Protein AF-A0A2N6SN66-F1 (afdb_monomer)

Radius of gyration: 23.88 Å; Cα contacts (8 Å, |Δi|>4): 93; chains: 1; bounding box: 49×27×64 Å

InterPro domains:
  IPR009057 Homedomain-like superfamily [SSF46689] (3-111)
  IPR025246 Transposase IS30-like HTH domain [PF13936] (2-44)
  IPR051917 Transposase/Integrase Enzymes [PTHR10948] (1-121)

Solvent-accessible surface area (backbone atoms only — not comparable to full-atom values): 7690 Å² total; per-residue (Å²): 134,84,90,76,79,81,51,69,68,54,33,46,52,49,30,55,43,48,74,74,66,50,51,51,60,57,50,11,62,77,72,74,48,57,44,68,55,42,52,52,54,62,63,65,50,97,57,99,60,76,52,37,64,61,43,46,51,52,53,51,50,58,51,70,70,56,76,81,79,74,92,73,46,74,68,58,46,53,55,51,49,54,40,30,73,71,54,40,44,52,59,53,49,21,68,74,78,27,64,95,76,53,55,37,67,55,53,54,51,31,42,79,70,61,72,43,88,69,65,71,86,38,55,73,74,86,127

Structure (mmCIF, N/CA/C/O backbone):
data_AF-A0A2N6SN66-F1
#
_entry.id   AF-A0A2N6SN66-F1
#
loop_
_atom_site.group_PDB
_atom_site.id
_atom_site.type_symbol
_atom_site.label_atom_id
_atom_site.label_alt_id
_atom_site.label_comp_id
_atom_site.label_asym_id
_atom_site.label_entity_id
_atom_site.label_seq_id
_atom_site.pdbx_PDB_ins_code
_atom_site.Cartn_x
_atom_site.Cartn_y
_atom_site.Cartn_z
_atom_site.occupancy
_atom_site.B_iso_or_equiv
_atom_site.auth_seq_id
_atom_site.auth_comp_id
_atom_site.au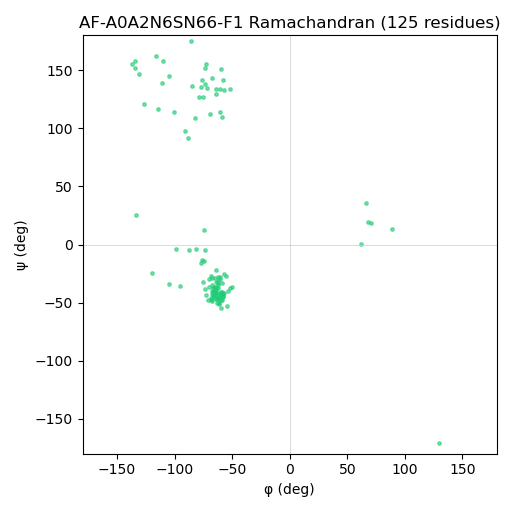th_asym_id
_atom_site.auth_atom_id
_atom_site.pdbx_PDB_model_num
ATOM 1 N N . MET A 1 1 ? -17.007 -17.243 2.094 1.00 54.69 1 MET A N 1
ATOM 2 C CA . MET A 1 1 ? -17.133 -15.811 2.455 1.00 54.69 1 MET A CA 1
ATOM 3 C C . MET A 1 1 ? -16.221 -14.998 1.554 1.00 54.69 1 MET A C 1
ATOM 5 O O . MET A 1 1 ? -15.039 -15.305 1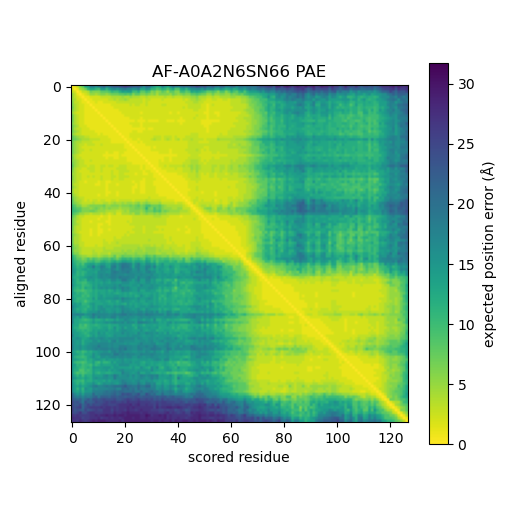.497 1.00 54.69 1 MET A O 1
ATOM 9 N N . SER A 1 2 ? -16.752 -13.999 0.846 1.00 71.12 2 SER A N 1
ATOM 10 C CA . SER A 1 2 ? -15.922 -13.080 0.058 1.00 71.12 2 SER A CA 1
ATOM 11 C C . SER A 1 2 ? -15.291 -12.045 0.983 1.00 71.12 2 SER A C 1
ATOM 13 O O . SER A 1 2 ? -15.999 -11.385 1.745 1.00 71.12 2 SER A 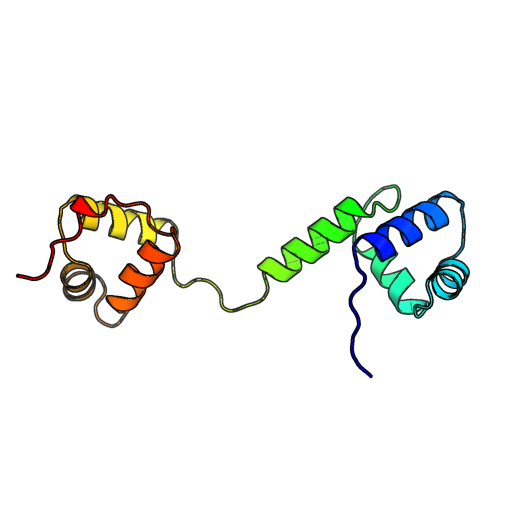O 1
ATOM 15 N N . TYR A 1 3 ? -13.970 -11.897 0.930 1.00 78.25 3 TYR A N 1
ATOM 16 C CA . TYR A 1 3 ? -13.272 -10.855 1.674 1.00 78.25 3 TYR A CA 1
ATOM 17 C C . TYR A 1 3 ? -13.606 -9.488 1.063 1.00 78.25 3 TYR A C 1
ATOM 19 O O . TYR A 1 3 ? -13.248 -9.208 -0.078 1.00 78.25 3 TYR A O 1
ATOM 27 N N . LYS A 1 4 ? -14.335 -8.648 1.804 1.00 83.94 4 LYS A N 1
ATOM 28 C CA . LYS A 1 4 ? -14.674 -7.283 1.383 1.00 83.94 4 LYS A CA 1
ATOM 29 C C . LYS A 1 4 ? -13.745 -6.293 2.068 1.00 83.94 4 LYS A C 1
ATOM 31 O O . LYS A 1 4 ? -13.836 -6.117 3.285 1.00 83.94 4 LYS A O 1
ATOM 36 N N . HIS A 1 5 ? -12.908 -5.623 1.286 1.00 88.94 5 HIS A N 1
ATOM 37 C CA . HIS A 1 5 ? -12.127 -4.486 1.763 1.00 88.94 5 HIS A CA 1
ATOM 38 C C . HIS A 1 5 ? -13.049 -3.365 2.275 1.00 88.94 5 HIS A C 1
ATOM 40 O O . HIS A 1 5 ? -14.203 -3.256 1.851 1.00 88.94 5 HIS A O 1
ATOM 46 N N . LEU A 1 6 ? -12.551 -2.577 3.232 1.00 93.00 6 LEU A N 1
ATOM 47 C CA . LEU A 1 6 ? -13.179 -1.307 3.596 1.00 93.00 6 LEU A CA 1
ATOM 48 C C . LEU A 1 6 ? -12.926 -0.322 2.458 1.00 93.00 6 LEU A C 1
ATOM 50 O O . LEU A 1 6 ? -11.798 -0.260 1.953 1.00 93.00 6 LEU A O 1
ATOM 54 N N . THR A 1 7 ? -13.957 0.408 2.059 1.00 93.88 7 THR A N 1
ATOM 55 C CA . THR A 1 7 ? -13.843 1.514 1.105 1.00 93.88 7 THR A CA 1
ATOM 56 C C . THR A 1 7 ? -13.468 2.808 1.831 1.00 93.88 7 THR A C 1
ATOM 58 O O . THR A 1 7 ? -13.374 2.830 3.062 1.00 93.88 7 THR A O 1
ATOM 61 N N . ILE A 1 8 ? -13.237 3.890 1.086 1.00 95.12 8 ILE A N 1
ATOM 62 C CA . ILE A 1 8 ? -13.019 5.205 1.697 1.00 95.12 8 ILE A CA 1
ATOM 63 C C . ILE A 1 8 ? -14.262 5.664 2.469 1.00 95.12 8 ILE A C 1
ATOM 65 O O . ILE A 1 8 ? -14.127 6.180 3.571 1.00 95.12 8 ILE A O 1
ATOM 69 N N . GLU A 1 9 ? -15.468 5.386 1.966 1.00 94.88 9 GLU A N 1
ATOM 70 C CA . GLU A 1 9 ? -16.714 5.743 2.648 1.00 94.88 9 GLU A CA 1
ATOM 71 C C . GLU A 1 9 ? -16.864 4.987 3.971 1.00 94.88 9 GLU A C 1
ATOM 73 O O . GLU A 1 9 ? -17.253 5.577 4.980 1.00 94.88 9 GLU A O 1
ATOM 78 N N . ASP A 1 10 ? -16.516 3.694 3.993 1.00 94.56 10 ASP A N 1
ATOM 79 C CA . ASP A 1 10 ? -16.476 2.916 5.233 1.00 94.56 10 ASP A CA 1
ATOM 80 C C . ASP A 1 10 ? -15.491 3.545 6.234 1.00 94.56 10 ASP A C 1
ATOM 82 O O . ASP A 1 10 ? -15.819 3.698 7.409 1.00 94.56 10 ASP A O 1
ATOM 86 N N . ARG A 1 11 ? -14.296 3.951 5.780 1.00 96.25 11 ARG A N 1
ATOM 87 C CA . ARG A 1 11 ? -13.281 4.588 6.636 1.00 96.25 11 ARG A CA 1
ATOM 88 C C . ARG A 1 11 ? -13.728 5.943 7.172 1.00 96.25 11 ARG A C 1
ATOM 90 O O . ARG A 1 11 ? -13.513 6.194 8.353 1.00 96.25 11 ARG A O 1
ATOM 97 N N . SER A 1 12 ? -14.369 6.777 6.355 1.00 96.75 12 SER A N 1
ATOM 98 C CA . SER A 1 12 ? -14.906 8.074 6.787 1.00 96.75 12 SER A CA 1
ATOM 99 C C . SER A 1 12 ? -16.012 7.913 7.831 1.00 96.75 12 SER A C 1
ATOM 101 O O . SER A 1 12 ? -16.058 8.663 8.800 1.00 96.75 12 SER A O 1
ATOM 103 N N . LYS A 1 13 ? -16.868 6.891 7.705 1.00 96.38 13 LYS A N 1
ATOM 104 C CA . LYS A 1 13 ? -17.861 6.568 8.744 1.00 96.38 13 LYS A CA 1
ATOM 105 C C . LYS A 1 13 ? -17.204 6.118 10.049 1.00 96.38 13 LYS A C 1
ATOM 107 O O . LYS A 1 13 ? -17.622 6.557 11.116 1.00 96.38 13 LYS A O 1
ATOM 112 N N . ILE A 1 14 ? -16.178 5.263 9.969 1.00 96.38 14 ILE A N 1
ATOM 113 C CA . ILE A 1 14 ? -15.396 4.840 11.145 1.00 96.38 14 ILE A CA 1
ATOM 114 C C . ILE A 1 14 ? -14.787 6.060 11.834 1.00 96.38 14 ILE A C 1
ATOM 116 O O . ILE A 1 14 ? -14.843 6.148 13.054 1.00 96.38 14 ILE A O 1
ATOM 120 N N . GLU A 1 15 ? -14.229 6.990 11.062 1.00 96.81 15 GLU A N 1
ATOM 121 C CA . GLU A 1 15 ? 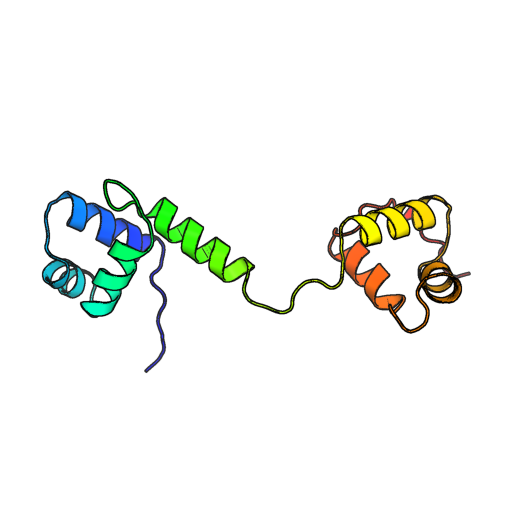-13.626 8.217 11.574 1.00 96.81 15 GLU A CA 1
ATOM 122 C C . GLU A 1 15 ? -14.625 9.073 12.343 1.00 96.81 15 GLU A C 1
ATOM 124 O O . GLU A 1 15 ? -14.384 9.346 13.517 1.00 96.81 15 GLU A O 1
ATOM 129 N N . ILE A 1 16 ? -15.758 9.428 11.735 1.00 97.12 16 ILE A N 1
ATOM 130 C CA . ILE A 1 16 ? -16.792 10.249 12.383 1.00 97.12 16 ILE A CA 1
ATOM 131 C C . ILE A 1 16 ? -17.227 9.615 13.711 1.00 97.12 16 ILE A C 1
ATOM 133 O O . ILE A 1 16 ? -17.126 10.250 14.758 1.00 97.12 16 ILE A O 1
ATOM 137 N N . LEU A 1 17 ? -17.611 8.335 13.692 1.00 96.25 17 LEU A N 1
ATOM 138 C CA . LEU A 1 17 ? -18.087 7.640 14.891 1.00 96.25 17 LEU A CA 1
ATOM 139 C C . LEU A 1 17 ? -16.994 7.500 15.961 1.00 96.25 17 LEU A C 1
ATOM 141 O O . LEU A 1 17 ? -17.267 7.597 17.156 1.00 96.25 17 LEU A O 1
ATOM 145 N N . TYR A 1 18 ? -15.743 7.284 15.555 1.00 95.25 18 TYR A N 1
ATOM 146 C CA . TYR A 1 18 ? -14.622 7.217 16.487 1.00 95.25 18 TYR A CA 1
ATOM 147 C C . TYR A 1 18 ? -14.381 8.565 17.180 1.00 95.25 18 TYR A C 1
ATOM 149 O O . TYR A 1 18 ? -14.151 8.597 18.389 1.00 95.25 18 TYR A O 1
ATOM 157 N N . HIS A 1 19 ? -14.475 9.680 16.448 1.00 94.81 19 HIS A N 1
ATOM 158 C CA . HIS A 1 19 ? -14.345 11.027 17.023 1.00 94.81 19 HIS A CA 1
ATOM 159 C C . HIS A 1 19 ? -15.529 11.413 17.911 1.00 94.81 19 HIS A C 1
ATOM 161 O O . HIS A 1 19 ? -15.336 12.146 18.878 1.00 94.81 19 HIS A O 1
ATOM 167 N N . GLU A 1 20 ? -16.720 10.885 17.633 1.00 95.69 20 GLU A N 1
ATOM 168 C CA . GLU A 1 20 ? -17.906 11.009 18.492 1.00 95.69 20 GLU A CA 1
ATOM 169 C C . GLU A 1 20 ? -17.829 10.139 19.764 1.00 95.69 20 GLU A C 1
ATOM 171 O O . GLU A 1 20 ? -18.693 10.234 20.633 1.00 95.69 20 GLU A O 1
ATOM 176 N N . GLY A 1 21 ? -16.787 9.312 19.913 1.00 94.81 21 GLY A N 1
ATOM 177 C CA . GLY A 1 21 ? -16.536 8.517 21.117 1.00 94.81 21 GLY A CA 1
ATOM 178 C C . GLY A 1 21 ? -17.193 7.136 21.124 1.00 94.81 21 GLY A C 1
ATOM 179 O O . GLY A 1 21 ? -17.218 6.476 22.165 1.00 94.81 21 GLY A O 1
ATOM 180 N N . TYR A 1 22 ? -17.697 6.661 19.982 1.00 96.06 22 TYR A N 1
ATOM 181 C CA . TYR A 1 22 ? -18.249 5.313 19.882 1.00 96.06 22 TYR A CA 1
ATOM 182 C C . TYR A 1 22 ? -17.154 4.255 20.043 1.00 96.06 22 TYR A C 1
ATOM 184 O O . TYR A 1 22 ? -16.032 4.367 19.544 1.00 96.06 22 TYR A O 1
ATOM 192 N N . THR A 1 23 ? -17.506 3.159 20.708 1.00 95.12 23 THR A N 1
ATOM 193 C CA . THR A 1 23 ? -16.619 2.003 20.843 1.00 95.12 23 THR A CA 1
ATOM 194 C C . THR A 1 23 ? -16.504 1.239 19.523 1.00 95.12 23 THR A C 1
ATOM 196 O O . THR A 1 23 ? -17.428 1.209 18.710 1.00 95.12 23 THR A O 1
ATOM 199 N N . ALA A 1 24 ? -15.403 0.506 19.336 1.00 94.31 24 ALA A N 1
ATOM 200 C CA . ALA A 1 24 ? -15.201 -0.326 18.146 1.00 94.31 24 ALA A CA 1
ATOM 201 C C . ALA A 1 24 ? -16.332 -1.348 17.905 1.00 94.31 24 ALA A C 1
ATOM 203 O O . ALA A 1 24 ? -16.567 -1.733 16.761 1.00 94.31 24 ALA A O 1
ATOM 204 N N . SER A 1 25 ? -17.034 -1.788 18.959 1.00 95.81 25 SER A N 1
ATOM 205 C CA . SER A 1 25 ? -18.187 -2.687 18.829 1.00 95.81 25 SER A CA 1
ATOM 206 C C . SER A 1 25 ? -19.410 -1.973 18.255 1.00 95.81 25 SER A C 1
ATOM 208 O O . SER A 1 25 ? -20.044 -2.508 17.352 1.00 95.81 25 SER A O 1
ATOM 210 N N . GLN A 1 26 ? -19.707 -0.758 18.722 1.00 96.44 26 GLN A N 1
ATOM 211 C CA . GLN A 1 26 ? -20.829 0.035 18.209 1.00 96.44 26 GLN A CA 1
ATOM 212 C C . GLN A 1 26 ? -20.585 0.472 16.760 1.00 96.44 26 GLN A C 1
ATOM 214 O O . GLN A 1 26 ? -21.478 0.391 15.925 1.00 96.44 26 GLN A O 1
ATOM 219 N N . ILE A 1 27 ? -19.347 0.854 16.432 1.00 96.25 27 ILE A N 1
ATOM 220 C CA . ILE A 1 27 ? -18.949 1.189 15.056 1.00 96.25 27 ILE A CA 1
ATOM 221 C C . ILE A 1 27 ? -19.130 -0.022 14.128 1.00 96.25 27 ILE A C 1
ATOM 223 O O . ILE A 1 27 ? -19.604 0.107 13.000 1.00 96.25 27 ILE A O 1
ATOM 227 N N . ALA A 1 28 ? -18.754 -1.213 14.600 1.00 95.50 28 ALA A N 1
ATOM 228 C CA . ALA A 1 28 ? -18.892 -2.450 13.842 1.00 95.50 28 ALA A CA 1
ATOM 229 C C . ALA A 1 28 ? -20.360 -2.761 13.517 1.00 95.50 28 ALA A C 1
ATOM 231 O O . ALA A 1 28 ? -20.672 -3.101 12.375 1.00 95.50 28 ALA A O 1
ATOM 232 N N . GLU A 1 29 ? -21.248 -2.589 14.496 1.00 95.38 29 GLU A N 1
ATOM 233 C CA . GLU A 1 29 ? -22.693 -2.750 14.332 1.00 95.38 29 GLU A CA 1
ATOM 234 C C . GLU A 1 29 ? -23.272 -1.720 13.351 1.00 95.38 29 GLU A C 1
ATOM 236 O O . GLU A 1 29 ? -23.948 -2.102 12.398 1.00 95.38 29 GLU A O 1
ATOM 241 N N . ALA A 1 30 ? -22.909 -0.441 13.493 1.00 94.25 30 ALA A N 1
ATOM 242 C CA . ALA A 1 30 ? -23.399 0.643 12.638 1.00 94.25 30 ALA A CA 1
ATOM 243 C C . ALA A 1 30 ? -23.008 0.494 11.154 1.00 94.25 30 ALA A C 1
ATOM 245 O O . ALA A 1 30 ? -23.773 0.862 10.265 1.00 94.25 30 ALA A O 1
ATOM 246 N N . ILE A 1 31 ? -21.816 -0.041 10.868 1.00 92.19 31 ILE A N 1
ATOM 247 C CA . ILE A 1 31 ? -21.282 -0.176 9.497 1.00 92.19 31 ILE A CA 1
ATOM 248 C C . ILE A 1 31 ? -21.502 -1.602 8.946 1.00 92.19 31 ILE A C 1
ATOM 250 O O . ILE A 1 31 ? -21.200 -1.891 7.788 1.00 92.19 31 ILE A O 1
ATOM 254 N N . GLY A 1 32 ? -22.039 -2.525 9.752 1.0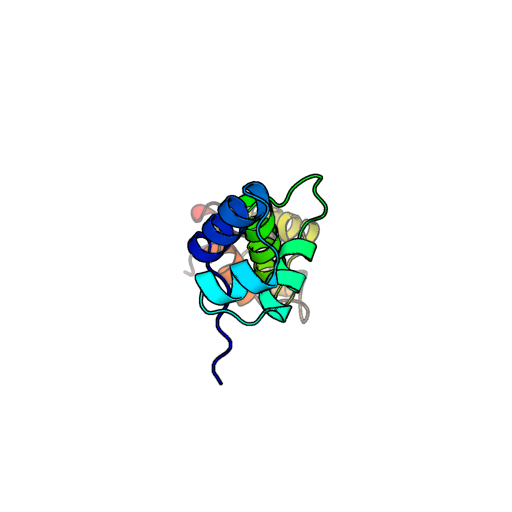0 91.81 32 GLY A N 1
ATOM 255 C CA . GLY A 1 32 ? -22.264 -3.916 9.345 1.00 91.81 32 GLY A CA 1
ATOM 256 C C . GLY A 1 32 ? -20.961 -4.683 9.091 1.00 91.81 32 GLY A C 1
ATOM 257 O O . GLY A 1 32 ? -20.864 -5.500 8.171 1.00 91.81 32 GLY A O 1
ATOM 258 N N . ARG A 1 33 ? -19.918 -4.400 9.878 1.00 92.25 33 ARG A N 1
ATOM 259 C CA . ARG A 1 33 ? -18.603 -5.055 9.798 1.00 92.25 33 ARG A CA 1
ATOM 260 C C . ARG A 1 33 ? -18.315 -5.816 11.083 1.00 92.25 33 ARG A C 1
ATOM 262 O O . ARG A 1 33 ? -18.922 -5.595 12.118 1.00 92.25 33 ARG A O 1
ATOM 269 N N . HIS A 1 34 ? -17.362 -6.740 11.033 1.00 93.38 34 HIS A N 1
ATOM 270 C CA . HIS A 1 34 ? -16.974 -7.465 12.237 1.00 93.38 34 HIS A CA 1
ATOM 271 C C . HIS A 1 34 ? -16.107 -6.580 13.147 1.00 93.38 34 HIS A C 1
ATOM 273 O O . HIS A 1 34 ? -15.214 -5.880 12.666 1.00 93.38 34 HIS A O 1
ATOM 279 N N . ARG A 1 35 ? -16.289 -6.671 14.472 1.00 94.38 35 ARG A N 1
ATOM 280 C CA . ARG A 1 35 ? -15.527 -5.879 15.462 1.00 94.38 35 ARG A CA 1
ATOM 281 C C . ARG A 1 35 ? -14.010 -5.957 15.277 1.00 94.38 35 ARG A C 1
ATOM 283 O O . ARG A 1 35 ? -13.308 -4.963 15.428 1.00 94.38 35 ARG A O 1
ATOM 290 N N . SER A 1 36 ? -13.486 -7.129 14.903 1.00 94.06 36 SER A N 1
ATOM 291 C CA . SER A 1 36 ? -12.044 -7.303 14.678 1.00 94.06 36 SER A CA 1
ATOM 292 C C . SER A 1 36 ? -11.538 -6.551 13.445 1.00 94.06 36 SER A C 1
ATOM 294 O O . SER A 1 36 ? -10.375 -6.156 13.420 1.00 94.06 36 SER A O 1
ATOM 296 N N . THR A 1 37 ? -12.392 -6.317 12.444 1.00 94.56 37 THR A N 1
ATOM 297 C CA . THR A 1 37 ? -12.071 -5.475 11.286 1.00 94.56 37 THR A CA 1
ATOM 298 C C . THR A 1 37 ? -11.895 -4.030 11.725 1.00 94.56 37 THR A C 1
ATOM 300 O O . THR A 1 37 ? -10.882 -3.431 11.383 1.00 94.56 37 THR A O 1
ATOM 303 N N . ILE A 1 38 ? -12.811 -3.510 12.548 1.00 95.38 38 ILE A N 1
ATOM 304 C CA . ILE A 1 38 ? -12.726 -2.145 13.082 1.00 95.38 38 ILE A CA 1
ATOM 305 C C . ILE A 1 38 ? -11.478 -1.973 13.949 1.00 95.38 38 ILE A C 1
ATOM 307 O O . ILE A 1 38 ? -10.717 -1.039 13.739 1.00 95.38 38 ILE A O 1
ATOM 311 N N . TYR A 1 39 ? -11.185 -2.914 14.854 1.00 94.69 39 TYR A N 1
ATOM 312 C CA . TYR A 1 39 ? -9.962 -2.850 15.665 1.00 94.69 39 TYR A CA 1
ATOM 313 C C . TYR A 1 39 ? -8.677 -2.830 14.834 1.00 94.69 39 TYR A C 1
ATOM 315 O O . TYR A 1 39 ? -7.745 -2.100 15.162 1.00 94.69 39 TYR A O 1
ATOM 323 N N . ARG A 1 40 ? -8.597 -3.656 13.783 1.00 94.12 40 ARG A N 1
ATOM 324 C CA . ARG A 1 40 ? -7.437 -3.658 12.879 1.00 94.12 40 ARG A CA 1
ATOM 325 C C . ARG A 1 40 ? -7.343 -2.354 12.102 1.00 94.12 40 ARG A C 1
ATOM 327 O O . ARG A 1 40 ? -6.237 -1.875 11.894 1.00 94.12 40 ARG A O 1
ATOM 334 N N . GLU A 1 41 ? -8.481 -1.796 11.703 1.00 95.38 41 GLU A N 1
ATOM 335 C CA . GLU A 1 41 ? -8.524 -0.535 10.975 1.00 95.38 41 GLU A CA 1
ATOM 336 C C . GLU A 1 41 ? -8.099 0.645 11.851 1.00 95.38 41 GLU A C 1
ATOM 338 O O . GLU A 1 41 ? -7.204 1.384 11.463 1.00 95.38 41 GLU A O 1
ATOM 343 N N . LEU A 1 42 ? -8.626 0.760 13.073 1.00 94.44 42 LEU A N 1
ATOM 344 C CA . LEU A 1 42 ? -8.228 1.802 14.027 1.00 94.44 42 LEU A CA 1
ATOM 345 C C . LEU A 1 42 ? -6.736 1.735 14.389 1.00 94.44 42 LEU A C 1
ATOM 347 O O . LEU A 1 42 ? -6.131 2.749 14.712 1.00 94.44 42 LEU A O 1
ATOM 351 N N . LYS A 1 43 ? -6.128 0.543 14.316 1.00 93.31 43 LYS A N 1
ATOM 352 C CA . LYS A 1 43 ? -4.687 0.332 14.524 1.00 93.31 43 LYS A CA 1
ATOM 353 C C . LYS A 1 43 ? -3.840 0.497 13.258 1.00 93.31 43 LYS A C 1
ATOM 355 O O . LYS A 1 43 ? -2.621 0.369 13.354 1.00 93.31 43 LYS A O 1
ATOM 360 N N . ARG A 1 44 ? -4.448 0.714 12.085 1.00 92.81 44 ARG A N 1
ATOM 361 C CA . ARG A 1 44 ? -3.740 0.756 10.796 1.00 92.81 44 ARG A CA 1
ATOM 362 C C . ARG A 1 44 ? -2.709 1.877 10.760 1.00 92.81 44 ARG A C 1
ATOM 364 O O . ARG A 1 44 ? -1.580 1.644 10.342 1.00 92.81 44 ARG A O 1
ATOM 371 N N . VAL A 1 45 ? -3.105 3.068 11.197 1.00 91.94 45 VAL A N 1
ATOM 372 C CA . VAL A 1 45 ? -2.255 4.260 11.206 1.00 91.94 45 VAL A CA 1
ATOM 373 C C . VAL A 1 45 ? -1.904 4.653 12.631 1.00 91.94 45 VAL A C 1
ATOM 375 O O . VAL A 1 45 ? -2.732 4.586 13.537 1.00 91.94 45 VAL A O 1
ATOM 378 N N . LYS A 1 46 ? -0.646 5.045 12.838 1.00 87.56 46 LYS A N 1
ATOM 379 C CA . LYS A 1 46 ? -0.187 5.613 14.106 1.00 87.56 46 LYS A CA 1
ATOM 380 C C . LYS A 1 46 ? -0.403 7.120 14.062 1.00 87.56 46 LYS A C 1
ATOM 382 O O . LYS A 1 46 ? 0.466 7.857 13.610 1.00 87.56 46 LYS A O 1
ATOM 387 N N . SER A 1 47 ? -1.559 7.561 14.528 1.00 86.06 47 SER A N 1
ATOM 388 C CA . SER A 1 47 ? -1.914 8.974 14.649 1.00 86.06 47 SER A CA 1
ATOM 389 C C . SER A 1 47 ? -2.559 9.239 16.010 1.00 86.06 47 SER A C 1
ATOM 391 O O . SER A 1 47 ? -3.057 8.322 16.662 1.00 86.06 47 SER A O 1
ATOM 393 N N . ALA A 1 48 ? -2.527 10.496 16.467 1.00 84.06 48 ALA A N 1
ATOM 394 C CA . ALA A 1 48 ? -3.113 10.883 17.756 1.00 84.06 48 ALA A CA 1
ATOM 395 C C . ALA A 1 48 ? -4.632 10.644 17.799 1.00 84.06 48 ALA A C 1
ATOM 397 O O . ALA A 1 48 ? -5.189 10.295 18.838 1.00 84.06 48 ALA A O 1
ATOM 398 N N . ARG A 1 49 ? -5.295 10.799 16.650 1.00 89.81 49 ARG A N 1
ATOM 399 C CA . ARG A 1 49 ? -6.671 10.367 16.412 1.00 89.81 49 ARG A CA 1
ATOM 400 C C . ARG A 1 49 ? -6.751 9.654 15.072 1.00 89.81 49 ARG A C 1
ATOM 402 O O . ARG A 1 49 ? -5.944 9.941 14.190 1.00 89.81 49 ARG A O 1
ATOM 409 N N . TYR A 1 50 ? -7.692 8.726 14.933 1.00 93.88 50 TYR A N 1
ATOM 410 C CA . TYR A 1 50 ? -7.879 7.998 13.682 1.00 93.88 50 TYR A CA 1
ATOM 411 C C . TYR A 1 50 ? -8.230 8.965 12.541 1.00 93.88 50 TYR A C 1
ATOM 413 O O . TYR A 1 50 ? -9.070 9.845 12.723 1.00 93.88 50 TYR A O 1
ATOM 421 N N . ASP A 1 51 ? -7.565 8.780 11.401 1.00 95.38 51 ASP A N 1
ATOM 422 C CA . ASP A 1 51 ? -7.730 9.582 10.189 1.00 95.38 51 ASP A CA 1
ATOM 423 C C . ASP A 1 51 ? -8.029 8.647 9.010 1.00 95.38 51 ASP A C 1
ATOM 425 O O . ASP A 1 51 ? -7.251 7.732 8.703 1.00 95.38 51 ASP A O 1
ATOM 429 N N . ALA A 1 52 ? -9.177 8.855 8.364 1.00 95.75 52 ALA A N 1
ATOM 430 C CA . ALA A 1 52 ? -9.640 7.994 7.279 1.00 95.75 52 ALA A CA 1
ATOM 431 C C . ALA A 1 52 ? -8.767 8.097 6.022 1.00 95.75 52 ALA A C 1
ATOM 433 O O . ALA A 1 52 ? -8.576 7.092 5.329 1.00 95.75 52 ALA A O 1
ATOM 434 N N . ARG A 1 53 ? -8.237 9.289 5.722 1.00 95.19 53 ARG A N 1
ATOM 435 C CA . ARG A 1 53 ? -7.395 9.538 4.546 1.00 95.19 53 ARG A CA 1
ATOM 436 C C . ARG A 1 53 ? -6.044 8.872 4.721 1.00 95.19 53 ARG A C 1
ATOM 438 O O . ARG A 1 53 ? -5.661 8.088 3.864 1.00 95.19 53 ARG A O 1
ATOM 445 N N . LEU A 1 54 ? -5.398 9.052 5.874 1.00 95.25 54 LEU A N 1
ATOM 446 C CA . LEU A 1 54 ? -4.141 8.364 6.179 1.00 95.25 54 LEU A CA 1
ATOM 447 C C . LEU A 1 54 ? -4.309 6.840 6.128 1.00 95.25 54 LEU A C 1
ATOM 449 O O . LEU A 1 54 ? -3.447 6.128 5.609 1.00 95.25 54 LEU A O 1
ATOM 453 N N . ALA A 1 55 ? -5.424 6.318 6.647 1.00 94.75 55 ALA A N 1
ATOM 454 C CA . ALA A 1 55 ? -5.728 4.891 6.593 1.00 94.75 55 ALA A CA 1
ATOM 455 C C . ALA A 1 55 ? -5.925 4.387 5.152 1.00 94.75 55 ALA A C 1
ATOM 457 O O . ALA A 1 55 ? -5.478 3.284 4.816 1.00 94.75 55 ALA A O 1
ATOM 458 N N . GLN A 1 56 ? -6.563 5.187 4.295 1.00 95.62 56 GLN A N 1
ATOM 459 C CA . GLN A 1 56 ? -6.719 4.889 2.876 1.00 95.62 56 GLN A CA 1
ATOM 460 C C . GLN A 1 56 ? -5.383 4.952 2.132 1.00 95.62 56 GLN A C 1
ATOM 462 O O . GLN A 1 56 ? -5.082 4.030 1.377 1.00 95.62 56 GLN A O 1
ATOM 467 N N . ASP A 1 57 ? -4.576 5.983 2.359 1.00 94.06 57 ASP A N 1
ATOM 468 C CA . ASP A 1 57 ? -3.273 6.161 1.717 1.00 94.06 57 ASP A CA 1
ATOM 469 C C . ASP A 1 57 ? -2.338 5.008 2.074 1.00 94.06 57 ASP A C 1
ATOM 471 O O . ASP A 1 57 ? -1.771 4.378 1.184 1.00 94.06 57 ASP A O 1
ATOM 475 N N . ASN A 1 58 ? -2.289 4.620 3.353 1.00 93.88 58 ASN A N 1
ATOM 476 C CA . ASN A 1 58 ? -1.557 3.436 3.793 1.00 93.88 58 ASN A CA 1
ATOM 477 C C . ASN A 1 58 ? -2.052 2.156 3.093 1.00 93.88 58 ASN A C 1
ATOM 479 O O . ASN A 1 58 ? -1.253 1.315 2.679 1.00 93.88 58 ASN A O 1
ATOM 483 N N . ALA A 1 59 ? -3.370 1.978 2.949 1.00 91.44 59 ALA A N 1
ATOM 484 C CA . ALA A 1 59 ? -3.921 0.815 2.257 1.00 91.44 59 ALA A CA 1
ATOM 485 C C . ALA A 1 59 ? -3.551 0.800 0.762 1.00 91.44 59 ALA A C 1
ATOM 487 O O . ALA A 1 59 ? -3.200 -0.263 0.243 1.00 91.44 59 ALA A O 1
ATOM 488 N N . SER A 1 60 ? -3.597 1.958 0.101 1.00 90.56 60 SER A N 1
ATOM 489 C CA . SER A 1 60 ? -3.223 2.146 -1.304 1.00 90.56 60 SER A CA 1
ATOM 490 C C . SER A 1 60 ? -1.727 1.916 -1.527 1.00 90.56 60 SER A C 1
ATOM 492 O O . SER A 1 60 ? -1.353 1.199 -2.452 1.00 90.56 60 SER A O 1
ATOM 494 N N . GLU A 1 61 ? -0.870 2.436 -0.646 1.00 89.12 61 GLU A N 1
ATOM 495 C CA . GLU A 1 61 ? 0.578 2.217 -0.670 1.00 89.12 61 GLU A CA 1
ATOM 496 C C . GLU A 1 61 ? 0.909 0.731 -0.492 1.00 89.12 61 GLU A C 1
ATOM 498 O O . GLU A 1 61 ? 1.591 0.123 -1.313 1.00 89.12 61 GLU A O 1
ATOM 503 N N . HIS A 1 62 ? 0.348 0.068 0.521 1.00 87.31 62 HIS A N 1
ATOM 504 C CA . HIS A 1 62 ? 0.557 -1.371 0.675 1.00 87.31 62 HIS A CA 1
ATOM 505 C C . HIS A 1 62 ? 0.019 -2.178 -0.506 1.00 87.31 62 HIS A C 1
ATOM 507 O O . HIS A 1 62 ? 0.522 -3.270 -0.768 1.00 87.31 62 HIS A O 1
ATOM 513 N N . GLN A 1 63 ? -1.008 -1.692 -1.202 1.00 86.88 63 GLN A N 1
ATOM 514 C CA . GLN A 1 63 ? -1.503 -2.325 -2.415 1.00 86.88 63 GLN A CA 1
ATOM 515 C C . GLN A 1 63 ? -0.566 -2.105 -3.607 1.00 86.88 63 GLN A C 1
ATOM 517 O O . GLN A 1 63 ? -0.365 -3.057 -4.355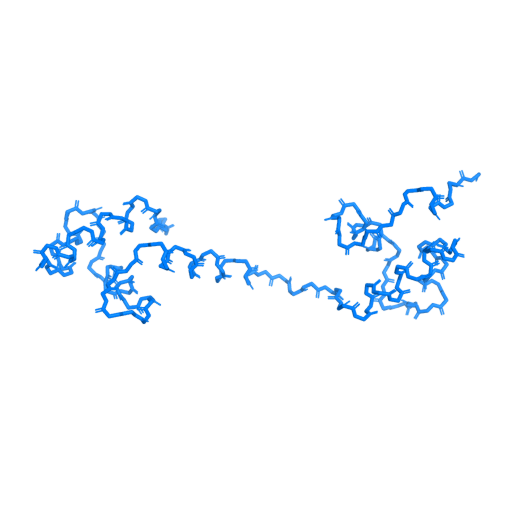 1.00 86.88 63 GLN A O 1
ATOM 522 N N . SER A 1 64 ? 0.043 -0.927 -3.765 1.00 80.06 64 SER A N 1
ATOM 523 C CA . SER A 1 64 ? 1.022 -0.666 -4.833 1.00 80.06 64 SER A CA 1
ATOM 524 C C . SER A 1 64 ? 2.316 -1.463 -4.641 1.00 80.06 64 SER A C 1
ATOM 526 O O . SER A 1 64 ? 2.949 -1.867 -5.613 1.00 80.06 64 SER A O 1
ATOM 528 N N . LEU A 1 65 ? 2.663 -1.779 -3.391 1.00 79.75 65 LEU A N 1
ATOM 529 C CA . LEU A 1 65 ? 3.777 -2.667 -3.049 1.00 79.75 65 LEU A CA 1
ATOM 530 C C . LEU A 1 65 ? 3.475 -4.154 -3.304 1.00 79.75 65 LEU A C 1
ATOM 532 O O . LEU A 1 65 ? 4.395 -4.979 -3.287 1.00 79.75 65 LEU A O 1
ATOM 536 N N . LYS A 1 66 ? 2.208 -4.535 -3.521 1.00 79.25 66 LYS A N 1
ATOM 537 C CA . LYS A 1 66 ? 1.856 -5.915 -3.879 1.00 79.25 66 LYS A CA 1
ATOM 538 C C . LYS A 1 66 ? 2.171 -6.167 -5.345 1.00 79.25 66 LYS A C 1
ATOM 540 O O . LYS A 1 66 ? 1.779 -5.415 -6.226 1.00 79.25 66 LYS A O 1
ATOM 545 N N . GLY A 1 67 ? 2.787 -7.313 -5.607 1.00 78.00 67 GLY A N 1
ATOM 546 C CA . GLY A 1 67 ? 3.062 -7.784 -6.958 1.00 78.00 67 GLY A CA 1
ATOM 547 C C . GLY A 1 67 ? 4.515 -8.188 -7.138 1.00 78.00 67 GLY A C 1
ATOM 548 O O . GLY A 1 67 ? 5.290 -8.302 -6.185 1.00 78.00 67 GLY A O 1
ATOM 549 N N . ARG A 1 68 ? 4.885 -8.453 -8.390 1.00 76.19 68 ARG A N 1
ATOM 550 C CA . ARG A 1 68 ? 6.266 -8.772 -8.743 1.00 76.19 68 ARG A CA 1
ATOM 551 C C . ARG A 1 68 ? 7.082 -7.486 -8.715 1.00 76.19 68 ARG A C 1
ATOM 553 O O . ARG A 1 68 ? 6.725 -6.533 -9.401 1.00 76.19 68 ARG A O 1
ATOM 560 N N . ARG A 1 69 ? 8.196 -7.488 -7.976 1.00 75.31 69 ARG A N 1
ATOM 561 C CA . ARG A 1 69 ? 9.144 -6.367 -7.992 1.00 75.31 69 ARG A CA 1
ATOM 562 C C . ARG A 1 69 ? 9.535 -6.042 -9.440 1.00 75.31 69 ARG A C 1
ATOM 564 O O . ARG A 1 69 ? 9.818 -6.982 -10.199 1.00 75.31 69 ARG A O 1
ATOM 571 N N . PRO A 1 70 ? 9.539 -4.758 -9.831 1.00 74.56 70 PRO A N 1
ATOM 572 C CA . PRO A 1 70 ? 9.955 -4.374 -11.166 1.00 74.56 70 PRO A CA 1
ATOM 573 C C . PRO A 1 70 ? 11.387 -4.846 -11.415 1.00 74.56 70 PRO A C 1
ATOM 575 O O . PRO A 1 70 ? 12.233 -4.829 -10.524 1.00 74.56 70 PRO A O 1
ATOM 578 N N . LYS A 1 71 ? 11.653 -5.311 -12.638 1.00 79.25 71 LYS A N 1
ATOM 579 C CA . LYS A 1 71 ? 13.004 -5.725 -13.047 1.00 79.25 71 LYS A CA 1
ATOM 580 C C . LYS A 1 71 ? 13.921 -4.531 -13.338 1.00 79.25 71 LYS A C 1
ATOM 582 O O . LYS A 1 71 ? 15.118 -4.735 -13.503 1.00 79.25 71 LYS A O 1
ATOM 587 N N . HIS A 1 72 ? 13.358 -3.330 -13.467 1.00 82.69 72 HIS A N 1
ATOM 588 C CA . HIS A 1 72 ? 14.112 -2.114 -13.735 1.00 82.69 72 HIS A CA 1
ATOM 589 C C . HIS A 1 72 ? 14.641 -1.509 -12.432 1.00 82.69 72 HIS A C 1
ATOM 591 O O . HIS A 1 72 ? 13.911 -1.405 -11.447 1.00 82.69 72 HIS A O 1
ATOM 597 N N . THR A 1 73 ? 15.899 -1.082 -12.449 1.00 87.69 73 THR A N 1
ATOM 598 C CA . THR A 1 73 ? 16.473 -0.187 -11.438 1.00 87.69 73 THR A CA 1
ATOM 599 C C . THR A 1 73 ? 16.716 1.182 -12.078 1.00 87.69 73 THR A C 1
ATOM 601 O O . THR A 1 73 ? 16.809 1.245 -13.309 1.00 87.69 73 THR A O 1
ATOM 604 N N . PRO A 1 74 ? 16.810 2.273 -11.299 1.00 87.25 74 PRO A N 1
ATOM 605 C CA . PRO A 1 74 ? 17.094 3.601 -11.844 1.00 87.25 74 PRO A CA 1
ATOM 606 C C . PRO A 1 74 ? 18.358 3.629 -12.713 1.00 87.25 74 PRO A C 1
ATOM 608 O O . PRO A 1 74 ? 18.358 4.210 -13.792 1.00 87.25 74 PRO A O 1
ATOM 611 N N . GLU A 1 75 ? 19.405 2.915 -12.300 1.00 90.31 75 GLU A N 1
ATOM 612 C CA . GLU A 1 75 ? 20.672 2.829 -13.030 1.00 90.31 75 GLU A CA 1
ATOM 613 C C . GLU A 1 75 ? 20.493 2.108 -14.370 1.00 90.31 75 GLU A C 1
ATOM 615 O O . GLU A 1 75 ? 21.028 2.541 -15.388 1.00 90.31 75 GLU A O 1
ATOM 620 N N . LEU A 1 76 ? 19.705 1.025 -14.385 1.00 91.12 76 LEU A N 1
ATOM 621 C CA . LEU A 1 76 ? 19.406 0.281 -15.607 1.00 91.12 76 LEU A CA 1
ATOM 622 C C . LEU A 1 76 ? 18.567 1.114 -16.586 1.00 91.12 76 LEU A C 1
ATOM 624 O O . LEU A 1 76 ? 18.814 1.066 -17.788 1.00 91.12 76 LEU A O 1
ATOM 628 N N . ILE A 1 77 ? 17.585 1.866 -16.082 1.00 91.50 77 ILE A N 1
ATOM 629 C CA . ILE A 1 77 ? 16.757 2.769 -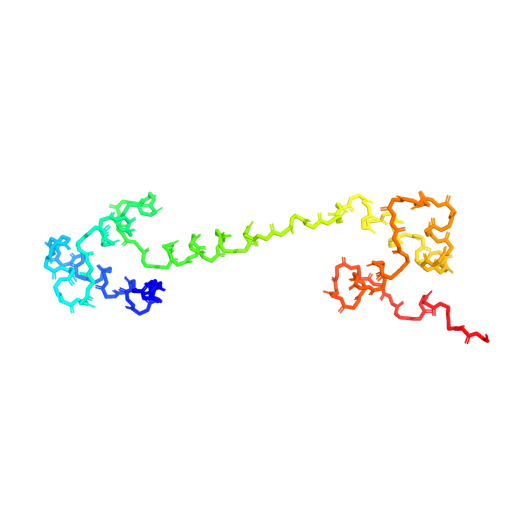16.896 1.00 91.50 77 ILE A CA 1
ATOM 630 C C . ILE A 1 77 ? 17.641 3.839 -17.527 1.00 91.50 77 ILE A C 1
ATOM 632 O O . ILE A 1 77 ? 17.616 3.991 -18.746 1.00 91.50 77 ILE A O 1
ATOM 636 N N . GLN A 1 78 ? 18.462 4.514 -16.719 1.00 92.06 78 GLN A N 1
ATOM 637 C CA . GLN A 1 78 ? 19.329 5.590 -17.189 1.00 92.06 78 GLN A CA 1
ATOM 638 C C . GLN A 1 78 ? 20.314 5.102 -18.258 1.00 92.06 78 GLN A C 1
ATOM 640 O O . GLN A 1 78 ? 20.525 5.762 -19.277 1.00 92.06 78 GLN A O 1
ATOM 645 N N . ASP A 1 79 ? 20.900 3.923 -18.052 1.00 92.81 79 ASP A N 1
ATOM 646 C CA . ASP A 1 79 ? 21.839 3.326 -18.995 1.00 92.81 79 ASP A CA 1
ATOM 647 C C . ASP A 1 79 ? 21.179 2.960 -20.335 1.00 92.81 79 ASP A C 1
ATOM 649 O O . ASP A 1 79 ? 21.738 3.229 -21.404 1.00 92.81 79 ASP A O 1
ATOM 653 N N . ILE A 1 80 ? 19.978 2.374 -20.293 1.00 91.56 80 ILE A N 1
ATOM 654 C CA . ILE A 1 80 ? 19.204 2.050 -21.498 1.00 91.56 80 ILE A CA 1
ATOM 655 C C . ILE A 1 80 ? 18.778 3.333 -22.214 1.00 91.56 80 ILE A C 1
ATOM 657 O O . ILE A 1 80 ? 18.930 3.412 -23.431 1.00 91.56 80 ILE A O 1
ATOM 661 N N . GLN A 1 81 ? 18.295 4.336 -21.482 1.00 91.62 81 GLN A N 1
ATOM 662 C CA . GLN A 1 81 ? 17.882 5.624 -22.034 1.00 91.62 81 GLN A CA 1
ATOM 663 C C . GLN A 1 81 ? 19.038 6.316 -22.764 1.00 91.62 81 GLN A C 1
ATOM 665 O O . GLN A 1 81 ? 18.894 6.670 -23.930 1.00 91.62 81 GLN A O 1
ATOM 670 N N . THR A 1 82 ? 20.216 6.376 -22.140 1.00 91.19 82 THR A N 1
ATOM 671 C CA . THR A 1 82 ? 21.426 6.954 -22.751 1.00 91.19 82 THR A CA 1
ATOM 672 C C . THR A 1 82 ? 21.771 6.251 -24.069 1.00 91.19 82 THR A C 1
ATOM 674 O O . THR A 1 82 ? 22.098 6.887 -25.065 1.00 91.19 82 THR A O 1
ATOM 677 N N . LYS A 1 83 ? 21.667 4.917 -24.123 1.00 91.06 83 LYS A N 1
ATOM 678 C CA . LYS A 1 83 ? 21.937 4.157 -25.357 1.00 91.06 83 LYS A CA 1
ATOM 679 C C . LYS A 1 83 ? 20.875 4.374 -26.435 1.00 91.06 83 LYS A C 1
ATOM 681 O O . LYS A 1 83 ? 21.221 4.426 -27.614 1.00 91.06 83 LYS A O 1
ATOM 686 N N . LEU A 1 84 ? 19.607 4.505 -26.050 1.00 89.06 84 LEU A N 1
ATOM 687 C CA . LEU A 1 84 ? 18.519 4.832 -26.974 1.00 89.06 84 LEU A CA 1
ATOM 688 C C . LEU A 1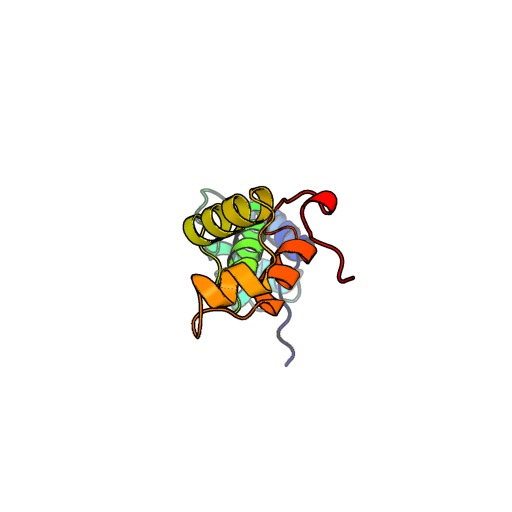 84 ? 18.708 6.231 -27.579 1.00 89.06 84 LEU A C 1
ATOM 690 O O . LEU A 1 84 ? 18.532 6.400 -28.782 1.00 89.06 84 LEU A O 1
ATOM 694 N N . GLU A 1 85 ? 19.138 7.210 -26.782 1.00 88.44 85 GLU A N 1
ATOM 695 C CA . GLU A 1 85 ? 19.483 8.562 -27.248 1.00 88.44 85 GLU A CA 1
ATOM 696 C C . GLU A 1 85 ? 20.684 8.554 -28.205 1.00 88.44 85 GLU A C 1
ATOM 698 O O . GLU A 1 85 ? 20.709 9.298 -29.183 1.00 88.44 85 GLU A O 1
ATOM 703 N N . LEU A 1 86 ? 21.628 7.628 -28.008 1.00 88.50 86 LEU A N 1
ATOM 704 C CA . LEU A 1 86 ? 22.715 7.341 -28.951 1.00 88.50 86 LEU A CA 1
ATOM 705 C C . LEU A 1 86 ? 22.262 6.554 -30.195 1.00 88.50 86 LEU A C 1
ATOM 707 O O . LEU A 1 86 ? 23.107 6.073 -30.951 1.00 88.50 86 LEU A O 1
ATOM 711 N N . THR A 1 87 ? 20.954 6.423 -30.440 1.00 86.12 87 THR A N 1
ATOM 712 C CA . THR A 1 87 ? 20.322 5.749 -31.593 1.00 86.12 87 THR A CA 1
ATOM 713 C C . THR A 1 87 ? 20.503 4.228 -31.651 1.00 86.12 87 THR A C 1
ATOM 715 O O . THR A 1 87 ? 20.318 3.608 -32.703 1.00 86.12 87 THR A O 1
ATOM 718 N N . TRP A 1 88 ? 20.844 3.585 -30.528 1.00 88.81 88 TRP A N 1
ATOM 719 C CA . TRP A 1 88 ? 20.914 2.123 -30.472 1.00 88.81 88 TRP A CA 1
ATOM 720 C C . TRP A 1 88 ? 19.503 1.533 -30.467 1.00 88.81 88 TRP A C 1
ATOM 722 O O . TRP A 1 88 ? 18.629 2.006 -29.744 1.00 88.81 88 TRP A O 1
ATOM 732 N N . SER A 1 89 ? 19.273 0.453 -31.218 1.00 88.25 89 SER A N 1
ATOM 733 C CA . SER A 1 89 ? 17.995 -0.266 -31.140 1.00 88.25 89 SER A CA 1
ATOM 734 C C . SER A 1 89 ? 17.896 -1.083 -29.841 1.00 88.25 89 SER A C 1
ATOM 736 O O . SER A 1 89 ? 18.921 -1.555 -29.333 1.00 88.25 89 SER A O 1
ATOM 738 N N . PRO A 1 90 ? 16.686 -1.334 -29.304 1.00 90.44 90 PRO A N 1
ATOM 739 C CA . PRO A 1 90 ? 16.492 -2.241 -28.170 1.00 90.44 90 PRO A CA 1
ATOM 740 C C . PRO A 1 90 ? 17.162 -3.616 -28.342 1.00 90.44 90 PRO A C 1
ATOM 742 O O . PRO A 1 90 ? 17.719 -4.159 -27.387 1.00 90.44 90 PRO A O 1
ATOM 745 N N . GLU A 1 91 ? 17.172 -4.174 -29.556 1.00 91.62 91 GLU A N 1
ATOM 746 C CA . GLU A 1 91 ? 17.881 -5.415 -29.889 1.00 91.62 91 GLU A CA 1
ATOM 747 C C . GLU A 1 91 ? 19.399 -5.266 -29.772 1.00 91.62 91 GLU A C 1
ATOM 749 O O . GLU A 1 91 ? 20.054 -6.169 -29.255 1.00 91.62 91 GLU A O 1
ATOM 754 N N . GLN A 1 92 ? 19.967 -4.139 -30.211 1.00 90.88 92 GLN A N 1
ATOM 755 C CA . GLN A 1 92 ? 21.401 -3.867 -30.085 1.00 90.88 92 GLN A CA 1
ATOM 756 C C . GLN A 1 92 ? 21.812 -3.689 -28.623 1.00 90.88 92 GLN A C 1
ATOM 758 O O . GLN A 1 92 ? 22.834 -4.234 -28.211 1.00 90.88 92 GLN A O 1
ATOM 763 N N . ILE A 1 93 ? 21.011 -2.969 -27.834 1.00 91.12 93 ILE A N 1
ATOM 764 C CA . ILE A 1 93 ? 21.247 -2.767 -26.399 1.00 91.12 93 ILE A CA 1
ATOM 765 C C . ILE A 1 93 ? 21.263 -4.116 -25.679 1.00 91.12 93 ILE A C 1
ATOM 767 O O . ILE A 1 93 ? 22.198 -4.416 -24.932 1.00 91.12 93 ILE A O 1
ATOM 771 N N . VAL A 1 94 ? 20.270 -4.969 -25.941 1.00 92.75 94 VAL A N 1
ATOM 772 C CA . VAL A 1 94 ? 20.220 -6.302 -25.333 1.00 92.75 94 VAL A CA 1
ATOM 773 C C . VAL A 1 94 ? 21.347 -7.191 -25.833 1.00 92.75 94 VAL A C 1
ATOM 775 O O . VAL A 1 94 ? 22.040 -7.787 -25.015 1.00 92.75 94 VAL A O 1
ATOM 778 N N . GLY A 1 95 ? 21.567 -7.258 -27.144 1.00 91.31 95 GLY A N 1
ATOM 779 C CA . GLY A 1 95 ? 22.584 -8.123 -27.737 1.00 91.31 95 GLY A CA 1
ATOM 780 C C . GLY A 1 95 ? 24.010 -7.782 -27.305 1.00 91.31 95 GLY A C 1
ATOM 781 O O . GLY A 1 95 ? 24.833 -8.682 -27.206 1.00 91.31 95 GLY A O 1
ATOM 782 N N . ARG A 1 96 ? 24.306 -6.507 -27.019 1.00 90.62 96 ARG A N 1
ATOM 783 C CA . ARG A 1 96 ? 25.661 -6.051 -26.662 1.00 90.62 96 ARG A CA 1
ATOM 784 C C . ARG A 1 96 ? 25.908 -5.966 -25.158 1.00 90.62 96 ARG A C 1
ATOM 786 O O . ARG A 1 96 ? 27.023 -6.230 -24.725 1.00 90.62 96 ARG A O 1
ATOM 793 N N . CYS A 1 97 ? 24.908 -5.574 -24.369 1.00 89.19 97 CYS A N 1
ATOM 794 C CA . CYS A 1 97 ? 25.118 -5.210 -22.961 1.00 89.19 97 CYS A CA 1
ATOM 795 C C . CYS A 1 97 ? 24.338 -6.087 -21.974 1.00 89.19 97 CYS A C 1
ATOM 797 O O . CYS A 1 97 ? 24.736 -6.212 -20.817 1.00 89.19 97 CYS A O 1
ATOM 799 N N . TYR A 1 98 ? 23.235 -6.706 -22.410 1.00 90.38 98 TYR A N 1
ATOM 800 C CA . TYR A 1 98 ? 22.279 -7.365 -21.512 1.00 90.38 98 TYR A CA 1
ATOM 801 C C . TYR A 1 98 ? 21.858 -8.763 -21.971 1.00 90.38 98 TYR A C 1
ATOM 803 O O . TYR A 1 98 ? 20.780 -9.245 -21.603 1.00 90.38 98 TYR A O 1
ATOM 811 N N . GLN A 1 99 ? 22.708 -9.436 -22.748 1.00 88.19 99 GLN A N 1
ATOM 812 C CA . GLN A 1 99 ? 22.437 -10.777 -23.250 1.00 88.19 99 GLN A CA 1
ATOM 813 C C . GLN A 1 99 ? 22.175 -11.730 -22.074 1.00 88.19 99 GLN A C 1
ATOM 815 O O . GLN A 1 99 ? 22.874 -11.697 -21.063 1.00 88.19 99 GLN A O 1
ATOM 820 N N . ASN A 1 100 ? 21.115 -12.538 -22.171 1.00 85.38 100 ASN A N 1
ATOM 821 C CA . ASN A 1 100 ? 20.630 -13.449 -21.120 1.00 85.38 100 ASN A CA 1
ATOM 822 C C . ASN A 1 100 ? 20.166 -12.785 -19.803 1.00 85.38 100 ASN A C 1
ATOM 824 O O . ASN A 1 100 ? 19.712 -13.484 -18.899 1.00 85.38 100 ASN A O 1
ATOM 828 N N . ARG A 1 101 ? 20.214 -11.450 -19.690 1.00 85.62 101 ARG A N 1
ATOM 829 C CA . ARG A 1 101 ? 19.713 -10.685 -18.531 1.00 85.62 101 ARG A CA 1
ATOM 830 C C . ARG A 1 101 ? 18.395 -9.975 -18.829 1.00 85.62 101 ARG A C 1
ATOM 832 O O . ARG A 1 101 ? 17.538 -9.870 -17.951 1.00 85.62 101 ARG A O 1
ATOM 839 N N . LEU A 1 102 ? 18.213 -9.517 -20.067 1.00 89.00 102 LEU A N 1
ATOM 840 C CA . LEU A 1 102 ? 17.032 -8.788 -20.520 1.00 89.00 102 LEU A CA 1
ATOM 841 C C . LEU A 1 102 ? 16.589 -9.287 -21.904 1.00 89.00 102 LEU A C 1
ATOM 843 O O . LEU A 1 102 ? 17.387 -9.805 -22.675 1.00 89.00 102 LEU A O 1
ATOM 847 N N . SER A 1 103 ? 15.306 -9.123 -22.224 1.00 90.75 103 SER A N 1
ATOM 848 C CA . SER A 1 103 ? 14.788 -9.279 -23.587 1.00 90.75 103 SER A CA 1
ATOM 849 C C . SER A 1 103 ? 14.510 -7.897 -24.168 1.00 90.75 103 SER A C 1
ATOM 851 O O . SER A 1 103 ? 14.048 -7.019 -23.442 1.00 90.75 103 SER A O 1
ATOM 853 N N . PHE A 1 104 ? 14.722 -7.700 -25.471 1.00 89.62 104 PHE A N 1
ATOM 854 C CA . PHE A 1 104 ? 14.436 -6.418 -26.129 1.00 89.62 104 PHE A CA 1
ATOM 855 C C . PHE A 1 104 ? 12.947 -6.047 -26.025 1.00 89.62 104 PHE A C 1
ATOM 857 O O . PHE A 1 104 ? 12.610 -4.875 -25.887 1.00 89.62 104 PHE A O 1
ATOM 864 N N . LYS A 1 105 ? 12.050 -7.046 -25.957 1.00 91.00 105 LYS A N 1
ATOM 865 C CA . LYS A 1 105 ? 10.619 -6.839 -25.671 1.00 91.00 105 LYS A CA 1
ATOM 866 C C . LYS A 1 105 ? 10.385 -6.154 -24.324 1.00 91.00 105 LYS A C 1
ATOM 868 O O . LYS A 1 105 ? 9.444 -5.384 -24.191 1.00 91.00 105 LYS A O 1
ATOM 873 N N . THR A 1 106 ? 11.236 -6.415 -23.331 1.00 90.94 106 THR A N 1
ATOM 874 C CA . THR A 1 106 ? 11.148 -5.753 -22.026 1.00 90.94 106 THR A CA 1
ATOM 875 C C . THR A 1 106 ? 11.439 -4.259 -22.145 1.00 90.94 106 THR A C 1
ATOM 877 O O . THR A 1 106 ? 10.721 -3.473 -21.541 1.00 90.94 106 THR A O 1
ATOM 880 N N . ILE A 1 107 ? 12.433 -3.869 -22.953 1.00 90.25 107 ILE A N 1
ATOM 881 C CA . ILE A 1 107 ? 12.741 -2.455 -23.217 1.00 90.25 107 ILE A CA 1
ATOM 882 C C . ILE A 1 107 ? 11.553 -1.782 -23.912 1.00 90.25 107 ILE A C 1
ATOM 884 O O . ILE A 1 107 ? 11.105 -0.735 -23.460 1.00 90.25 107 ILE A O 1
ATOM 888 N N . TYR A 1 108 ? 10.982 -2.410 -24.946 1.00 90.06 108 TYR A N 1
ATOM 889 C CA . TYR A 1 108 ? 9.780 -1.886 -25.607 1.00 90.06 108 TYR A CA 1
ATOM 890 C C . TYR A 1 108 ? 8.599 -1.725 -24.644 1.00 90.06 108 TYR A C 1
ATOM 892 O O . TYR A 1 108 ? 7.957 -0.680 -24.634 1.00 90.06 108 TYR A O 1
ATOM 900 N N . ASN A 1 109 ? 8.339 -2.718 -23.789 1.00 89.19 109 ASN A N 1
ATOM 901 C CA . ASN A 1 109 ? 7.287 -2.616 -22.777 1.00 89.19 109 ASN A CA 1
ATOM 902 C C . ASN A 1 109 ? 7.525 -1.444 -21.817 1.00 89.19 109 ASN A C 1
ATOM 904 O O . ASN A 1 109 ? 6.575 -0.747 -21.482 1.00 89.19 109 ASN A O 1
ATOM 908 N N . TRP A 1 110 ? 8.770 -1.210 -21.393 1.00 91.50 110 TRP A N 1
ATOM 909 C CA . TRP A 1 110 ? 9.115 -0.078 -20.529 1.00 91.50 110 TRP A CA 1
ATOM 910 C C . TRP A 1 110 ? 8.918 1.272 -21.215 1.00 91.50 110 TRP A C 1
ATOM 912 O O . TRP A 1 110 ? 8.436 2.197 -20.570 1.00 91.50 110 TRP A O 1
ATOM 922 N N . ILE A 1 111 ? 9.201 1.372 -22.514 1.00 88.25 111 ILE A N 1
ATOM 923 C CA . ILE A 1 111 ? 8.896 2.573 -23.304 1.00 88.25 111 ILE A CA 1
ATOM 924 C C . ILE A 1 111 ? 7.378 2.802 -23.357 1.00 88.25 111 ILE A C 1
ATOM 926 O O . ILE A 1 111 ? 6.906 3.882 -23.020 1.00 88.25 111 ILE A O 1
ATOM 930 N N . TYR A 1 112 ? 6.586 1.781 -23.706 1.00 87.50 112 TYR A N 1
ATOM 931 C CA . TYR A 1 112 ? 5.124 1.919 -23.795 1.00 87.50 112 TYR A CA 1
ATOM 932 C C . TYR A 1 112 ? 4.443 2.203 -22.451 1.00 87.50 112 TYR A C 1
ATOM 934 O O . TYR A 1 112 ? 3.385 2.822 -22.418 1.00 87.50 112 TYR A O 1
ATOM 942 N N . GLN A 1 113 ? 5.034 1.746 -21.348 1.00 85.56 113 GLN A N 1
ATOM 943 C CA . GLN A 1 113 ? 4.555 2.016 -19.991 1.00 85.56 113 GLN A CA 1
ATOM 944 C C . GLN A 1 113 ? 4.996 3.386 -19.456 1.00 85.56 113 GLN A C 1
ATOM 946 O O . GLN A 1 113 ? 4.611 3.732 -18.343 1.00 85.56 113 GLN A O 1
ATOM 951 N N . GLY A 1 114 ? 5.811 4.142 -20.202 1.00 86.81 114 GLY A N 1
ATOM 952 C CA . GLY A 1 114 ? 6.365 5.421 -19.750 1.00 86.81 114 GLY A CA 1
ATOM 953 C C . GLY A 1 114 ? 7.425 5.286 -18.652 1.00 86.81 114 GLY A C 1
ATOM 954 O O . GLY A 1 114 ? 7.706 6.249 -17.955 1.00 86.81 114 GLY A O 1
ATOM 955 N N . VAL A 1 115 ? 8.011 4.097 -18.469 1.00 87.12 115 VAL A N 1
ATOM 956 C CA . VAL A 1 115 ? 9.125 3.875 -17.524 1.00 87.12 115 VAL A CA 1
ATOM 957 C C . VAL A 1 115 ? 10.433 4.445 -18.079 1.00 87.12 115 VAL A C 1
ATOM 959 O O . VAL A 1 115 ? 11.298 4.867 -17.319 1.00 87.12 115 VAL A O 1
ATOM 962 N N . ILE A 1 116 ? 10.585 4.422 -19.405 1.00 88.12 116 ILE A N 1
ATOM 963 C CA . ILE A 1 116 ? 11.687 5.057 -20.128 1.00 88.12 116 ILE A CA 1
ATOM 964 C C . ILE A 1 116 ? 11.086 6.178 -20.970 1.00 88.12 116 ILE A C 1
ATOM 966 O O . ILE A 1 116 ? 10.313 5.910 -21.893 1.00 88.12 116 ILE A O 1
ATOM 970 N N . GLU A 1 117 ? 11.466 7.416 -20.676 1.00 83.19 117 GLU A N 1
ATOM 971 C CA . GLU A 1 117 ? 11.049 8.586 -21.443 1.00 83.19 117 GLU A CA 1
ATOM 972 C C . GLU A 1 117 ? 12.063 8.859 -22.552 1.00 83.19 117 GLU A C 1
ATOM 974 O O . GLU A 1 117 ? 13.113 9.455 -22.337 1.00 83.19 117 GLU A O 1
ATOM 979 N N . VAL A 1 118 ? 11.758 8.393 -23.762 1.00 77.62 118 VAL A N 1
ATOM 980 C CA . VAL A 1 118 ? 12.568 8.659 -24.956 1.00 77.62 118 VAL A CA 1
ATOM 981 C C . VAL A 1 118 ? 11.687 9.142 -26.094 1.00 77.62 118 VAL A C 1
ATOM 983 O O . VAL A 1 118 ? 10.546 8.704 -26.254 1.00 77.62 118 VAL A O 1
ATOM 986 N N . SER A 1 119 ? 12.231 10.029 -26.926 1.00 71.06 119 SER A N 1
ATOM 987 C CA . SER A 1 119 ? 11.556 10.439 -28.153 1.00 71.06 119 SER A CA 1
ATOM 988 C C . SER A 1 119 ? 11.430 9.242 -29.097 1.00 71.06 119 SER A C 1
ATOM 990 O O . SER A 1 119 ? 12.417 8.569 -29.392 1.00 71.06 119 SER A O 1
ATOM 992 N N . ILE A 1 120 ? 10.222 8.985 -29.612 1.00 65.81 120 ILE A N 1
ATOM 993 C CA . ILE A 1 120 ? 9.954 7.897 -30.573 1.00 65.81 120 ILE A CA 1
ATOM 994 C C . ILE A 1 120 ? 10.843 8.032 -31.821 1.00 65.81 120 ILE A C 1
ATOM 996 O O . ILE A 1 120 ? 11.191 7.030 -32.441 1.00 65.81 120 ILE A O 1
ATOM 1000 N N . ASN A 1 121 ? 11.290 9.250 -32.140 1.00 63.38 121 ASN A N 1
ATOM 1001 C CA . ASN A 1 121 ? 12.212 9.528 -33.242 1.00 63.38 121 ASN A CA 1
ATOM 1002 C C . ASN A 1 121 ? 13.598 8.879 -33.060 1.00 63.38 121 ASN A C 1
ATOM 1004 O O . ASN A 1 121 ? 14.306 8.673 -34.041 1.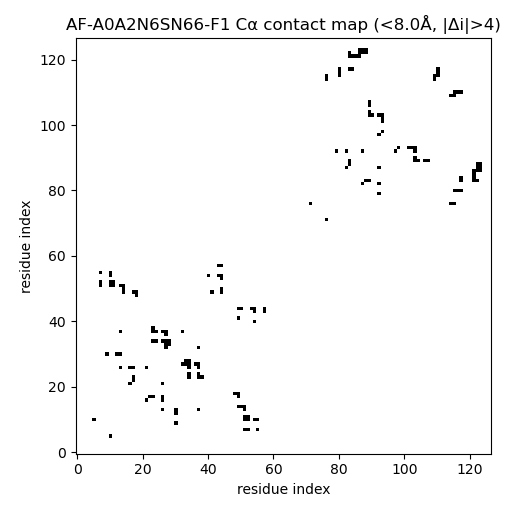00 63.38 121 ASN A O 1
ATOM 1008 N N . CYS A 1 122 ? 13.985 8.538 -31.827 1.00 60.38 122 CYS A N 1
ATOM 1009 C CA . CYS A 1 122 ? 15.221 7.814 -31.524 1.00 60.38 122 CYS A CA 1
ATOM 1010 C C . CYS A 1 122 ? 15.109 6.310 -31.831 1.00 60.38 122 CYS A C 1
ATOM 1012 O O . CYS A 1 122 ? 16.123 5.617 -31.930 1.00 60.38 122 CYS A O 1
ATOM 1014 N N . LEU A 1 123 ? 13.889 5.783 -31.996 1.00 63.50 123 LEU A N 1
ATOM 1015 C CA . LEU A 1 123 ? 13.662 4.384 -32.335 1.00 63.50 123 LEU A CA 1
ATOM 1016 C C . LEU A 1 123 ? 13.814 4.203 -33.842 1.00 63.50 123 LEU A C 1
ATOM 1018 O O . LEU A 1 123 ? 12.975 4.623 -34.636 1.00 63.50 123 LEU A O 1
ATOM 1022 N N . ARG A 1 124 ? 14.899 3.541 -34.240 1.00 62.53 124 ARG A N 1
ATOM 1023 C CA . ARG A 1 124 ? 15.155 3.202 -35.638 1.00 62.53 124 ARG A CA 1
ATOM 1024 C C . ARG A 1 124 ? 14.005 2.341 -36.175 1.00 62.53 124 ARG A C 1
ATOM 1026 O O . ARG A 1 124 ? 13.851 1.188 -35.771 1.00 62.53 124 ARG A O 1
ATOM 1033 N N . GLN A 1 125 ? 13.194 2.906 -37.070 1.00 55.12 125 GLN A N 1
ATOM 1034 C CA . GLN A 1 125 ? 12.137 2.161 -37.749 1.00 55.12 125 GLN A CA 1
ATOM 1035 C C . GLN A 1 125 ? 12.780 1.079 -38.617 1.00 55.12 125 GLN A C 1
ATOM 1037 O O . GLN A 1 125 ? 13.788 1.312 -39.289 1.00 55.12 125 GLN A O 1
ATOM 1042 N N . LYS A 1 126 ? 12.234 -0.132 -38.528 1.00 50.41 126 LYS A N 1
ATOM 1043 C CA . LYS A 1 126 ? 12.691 -1.279 -39.307 1.00 50.41 126 LYS A CA 1
ATOM 1044 C C . LYS A 1 126 ? 12.507 -0.937 -40.792 1.00 50.41 126 LYS A C 1
ATOM 1046 O O . LYS A 1 126 ? 11.374 -0.717 -41.210 1.00 50.41 126 LYS A O 1
ATOM 1051 N N . GLY A 1 127 ? 13.616 -0.827 -41.523 1.00 46.72 127 GLY A N 1
ATOM 1052 C CA . GLY A 1 127 ? 13.618 -0.842 -42.988 1.00 46.72 127 GLY A CA 1
ATOM 1053 C C . GLY A 1 127 ? 13.385 -2.250 -43.507 1.00 46.72 127 GLY A C 1
ATOM 1054 O O . GLY A 1 127 ? 13.774 -3.201 -42.785 1.00 46.72 127 GLY A O 1
#

Nearest PDB structures (foldseek):
  4zms-assembly1_B  TM=5.135E-01  e=1.518E+00  Streptococcus pneumoniae R6
  3clo-assembly1_B  TM=6.306E-01  e=3.087E+00  Bacteroides thetaiotaomicron VPI-5482
  5mq0-assembly1_O  TM=3.662E-01  e=7.888E-01  Saccharomyces cerevisiae
  6j6h-assembly1_c  TM=3.520E-01  e=2.107E+00  Saccharomyces cerevisiae S288C
  8ro0-assembly1_L  TM=2.589E-01  e=5.627E+00  Caenorhabditis elegans

Organism: NCBI:txid84521

Foldseek 3Di:
DDDDDQDLVLLVLLQVCVVVPDDLVVSCVVSVHDSVNSVCLQVQDPDPGRDSVVSVVSVVVVVVVDDDDDLDDPVNLVVVLVVLQVLAALCRCCVPPNPVNDDSVSVVVCVVVVVRDDDCVSHDDDD

Sequence (127 aa):
MSYKHLTIEDRSKIEILYHEGYTASQIAEAIGRHRSTIYRELKRVKSARYDARLAQDNASEHQSLKGRRPKHTPELIQDIQTKLELTWSPEQIVGRCYQNRLSFKTIYNWIYQGVIEVSINCLRQKG

Mean predicted aligned error: 9.24 Å

Secondary structure (DSSP, 8-state):
-------HHHHHHHHHHHHTT--HHHHHHHHT--HHHHHHHHTTS--SS--HHHHHHHHHHHHHT-SPPPS--HHHHHHHHHHHHTT--HHHHHHHH-TTT--HHHHHHHHHTTSS---GGGS----

pLDDT: mean 87.88, std 10.04, range [46.72, 97.12]